Protein AF-A0A7S3U4F8-F1 (afdb_monomer)

Secondary structure (DSSP, 8-state):
-PPPHHHHHHHHHHHHHHHSPP----EEEE-HHHHHHHHHTT---TTSSSSHHHHHHHHHHTT-SSSGGG-----TT--S-EEEETTS----SSHHHHHHHHHHHHHHHHT-

InterPro domains:
  IPR035983 HECT, E3 ligase catalytic domain [SSF56204] (49-110)

Sequence (112 aa):
RIYSLASVINKMIDQQLSQISEGEKPEIYVNRRKAMVFADEGNIDHEGRNSIYGQIVQQLKQLGPSDLNNFRKKNVDGRIYKINFRGEGSIDAGGPFRDSLTNIVAEMESGY

Foldseek 3Di:
DDDDPVRVVVVVVLVVVVPADAAAAAEFEDAVVQLVVCVVVVDDPPCLVRALRSSRVVVVPVVDPPGNLQDWDDDPQIASYFYDHPPDDDDDRRVVRVVSVVSNVCSVVVVD

Solvent-accessible surface area (backbone atoms only — not comparable to full-atom values): 6745 Å² total; per-residue (Å²): 134,86,75,52,73,65,58,55,51,51,53,52,49,53,58,56,57,68,75,54,77,66,41,58,66,49,79,44,71,37,52,63,70,57,19,50,54,44,50,74,71,70,52,66,60,87,82,31,74,47,38,67,51,18,36,49,50,54,58,60,60,71,69,50,92,87,53,45,31,75,42,65,68,97,51,99,86,58,57,53,47,42,58,42,50,66,94,51,95,73,88,64,69,63,62,49,44,54,52,49,52,52,51,35,51,51,42,69,72,64,78,87

pLDDT: mean 83.74, std 10.71, range [47.75, 94.62]

Structure (mmCIF, N/CA/C/O backbone):
data_AF-A0A7S3U4F8-F1
#
_entry.id   AF-A0A7S3U4F8-F1
#
loop_
_atom_site.group_PDB
_atom_site.id
_atom_site.type_symbol
_atom_site.label_atom_id
_atom_site.label_alt_id
_atom_site.label_comp_id
_atom_site.label_asym_id
_atom_site.label_entity_id
_atom_site.label_seq_id
_atom_site.pdbx_PDB_ins_code
_atom_site.Cartn_x
_atom_site.Cartn_y
_atom_site.Cartn_z
_atom_site.occupancy
_atom_site.B_iso_or_equiv
_atom_site.auth_seq_id
_atom_site.auth_comp_id
_atom_site.auth_asym_id
_atom_site.auth_atom_id
_atom_site.pdbx_PDB_model_num
ATOM 1 N N . ARG A 1 1 ? -19.857 -20.864 30.783 1.00 53.47 1 ARG A N 1
ATOM 2 C CA . ARG A 1 1 ? -18.650 -20.889 29.919 1.00 53.47 1 ARG A CA 1
ATOM 3 C C . ARG A 1 1 ? -17.602 -20.003 30.573 1.00 53.47 1 ARG A C 1
ATOM 5 O O . ARG A 1 1 ? -17.881 -18.827 30.750 1.00 53.47 1 ARG A O 1
ATOM 12 N N . ILE A 1 2 ? -16.466 -20.562 30.985 1.00 61.28 2 ILE A N 1
ATOM 13 C CA . ILE A 1 2 ? -15.331 -19.776 31.486 1.00 61.28 2 ILE A CA 1
ATOM 14 C C . ILE A 1 2 ? -14.655 -19.168 30.253 1.00 61.28 2 ILE A C 1
ATOM 16 O O . ILE A 1 2 ? -14.249 -19.905 29.357 1.00 61.28 2 ILE A O 1
ATOM 20 N N . TYR A 1 3 ? -14.616 -17.841 30.158 1.00 71.62 3 TYR A N 1
ATOM 21 C CA . TYR A 1 3 ? -13.850 -17.162 29.114 1.00 71.62 3 TYR A CA 1
ATOM 22 C C . TYR A 1 3 ? -12.363 -17.272 29.455 1.00 71.62 3 TYR A C 1
ATOM 24 O O . TYR A 1 3 ? -11.978 -17.078 30.607 1.00 71.62 3 TYR A O 1
ATOM 32 N N . SER A 1 4 ? -11.527 -17.595 28.468 1.00 87.31 4 SER A N 1
ATOM 33 C CA . SER A 1 4 ? -10.078 -17.527 28.653 1.00 87.31 4 SER A CA 1
ATOM 34 C C . SER A 1 4 ? -9.655 -16.076 28.892 1.00 87.31 4 SER A C 1
ATOM 36 O O . SER A 1 4 ? -10.288 -15.146 28.386 1.00 87.31 4 SER A O 1
ATOM 38 N N . LEU A 1 5 ? -8.554 -15.871 29.616 1.00 87.00 5 LEU A N 1
ATOM 39 C CA . LEU A 1 5 ? -7.974 -14.539 29.818 1.00 87.00 5 LEU A CA 1
ATOM 40 C C . LEU A 1 5 ? -7.753 -13.812 28.475 1.00 87.00 5 LEU A C 1
ATOM 42 O O . LEU A 1 5 ? -8.084 -12.637 28.344 1.00 87.00 5 LEU A O 1
ATOM 46 N N . ALA A 1 6 ? -7.306 -14.541 27.446 1.00 90.94 6 ALA A N 1
ATOM 47 C CA . ALA A 1 6 ? -7.134 -14.022 26.088 1.00 90.94 6 ALA A CA 1
ATOM 48 C C . ALA A 1 6 ? -8.444 -13.501 25.467 1.00 90.94 6 ALA A C 1
ATOM 50 O O . ALA A 1 6 ? -8.451 -12.457 24.822 1.00 90.94 6 ALA A O 1
ATOM 51 N N . SER A 1 7 ? -9.570 -14.188 25.689 1.00 90.12 7 SER A N 1
ATOM 52 C CA . SER A 1 7 ? -10.877 -13.736 25.200 1.00 90.12 7 SER A CA 1
ATOM 53 C C . SER A 1 7 ? -11.324 -12.434 25.862 1.00 90.12 7 SER A C 1
ATOM 55 O O . SER A 1 7 ? -11.929 -11.596 25.192 1.00 90.12 7 SER A O 1
ATOM 57 N N . VAL A 1 8 ? -11.056 -12.270 27.158 1.00 92.12 8 VAL A N 1
ATOM 58 C CA . VAL A 1 8 ? -11.396 -11.044 27.890 1.00 92.12 8 VAL A CA 1
ATOM 59 C C . VAL A 1 8 ? -10.527 -9.885 27.403 1.00 92.12 8 VAL A C 1
ATOM 61 O O . VAL A 1 8 ? -11.062 -8.824 27.090 1.00 92.12 8 VAL A O 1
ATOM 64 N N . ILE A 1 9 ? -9.219 -10.115 27.247 1.00 92.69 9 ILE A N 1
ATOM 65 C CA . ILE A 1 9 ? -8.269 -9.123 26.723 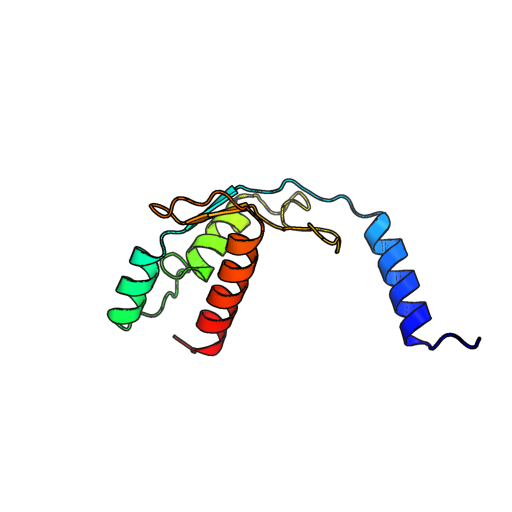1.00 92.69 9 ILE A CA 1
ATOM 6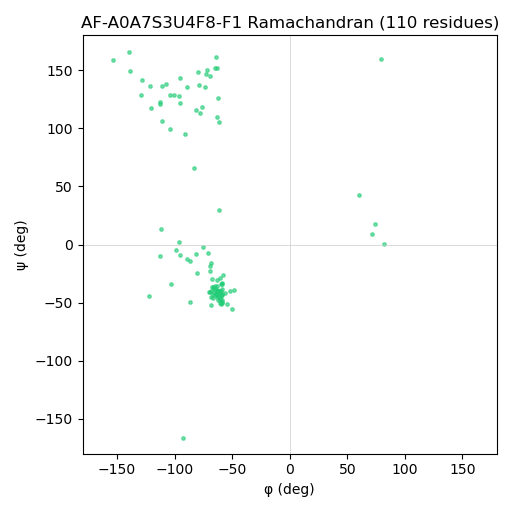6 C C . ILE A 1 9 ? -8.673 -8.666 25.317 1.00 92.69 9 ILE A C 1
ATOM 68 O O . ILE A 1 9 ? -8.793 -7.466 25.087 1.00 92.69 9 ILE A O 1
ATOM 72 N N . ASN A 1 10 ? -8.959 -9.595 24.399 1.00 90.25 10 ASN A N 1
ATOM 73 C CA . ASN A 1 10 ? -9.367 -9.246 23.035 1.00 90.25 10 ASN A CA 1
ATOM 74 C C . ASN A 1 10 ? -10.634 -8.388 23.022 1.00 90.25 10 ASN A C 1
ATOM 76 O O . ASN A 1 10 ? -10.685 -7.381 22.327 1.00 90.25 10 ASN A O 1
ATOM 80 N N . LYS A 1 11 ? -11.625 -8.722 23.858 1.00 90.62 11 LYS A N 1
ATOM 81 C CA . LYS A 1 11 ? -12.859 -7.935 23.958 1.00 90.62 11 LYS A CA 1
ATOM 82 C C . LYS A 1 11 ? -12.601 -6.512 24.464 1.00 90.62 11 LYS A C 1
ATOM 84 O O . LYS A 1 11 ? -13.225 -5.572 23.979 1.00 90.62 11 LYS A O 1
ATOM 89 N N . MET A 1 12 ? -11.695 -6.349 25.430 1.00 92.00 12 MET A N 1
ATOM 90 C CA . MET A 1 12 ? -11.298 -5.025 25.918 1.00 92.00 12 MET A CA 1
ATOM 91 C C . MET A 1 12 ? -10.562 -4.228 24.834 1.00 92.00 12 MET A C 1
ATOM 93 O O . MET A 1 12 ? -10.850 -3.046 24.662 1.00 92.00 12 MET A O 1
ATOM 97 N N . ILE A 1 13 ? -9.669 -4.869 24.073 1.00 90.25 13 ILE A N 1
ATOM 98 C CA . ILE A 1 13 ? -8.970 -4.249 22.937 1.00 90.25 13 ILE A CA 1
ATOM 99 C C . ILE A 1 13 ? -9.976 -3.797 21.875 1.00 90.25 13 ILE A C 1
ATOM 101 O O . ILE A 1 13 ? -9.961 -2.632 21.489 1.00 90.25 13 ILE A O 1
ATOM 105 N N . ASP A 1 14 ? -10.893 -4.671 21.460 1.00 88.44 14 ASP A N 1
ATOM 106 C CA . ASP A 1 14 ? -11.916 -4.352 20.459 1.00 88.44 14 ASP A CA 1
ATOM 107 C C . ASP A 1 14 ? -12.792 -3.170 20.903 1.00 88.44 14 ASP A C 1
ATOM 109 O O . ASP A 1 14 ? -13.120 -2.289 20.104 1.00 88.44 14 ASP A O 1
ATOM 113 N N . GLN A 1 15 ? -13.125 -3.099 22.197 1.00 90.38 15 GLN A N 1
ATOM 114 C CA . GLN A 1 15 ? -13.876 -1.981 22.759 1.00 90.38 15 GLN A CA 1
ATOM 115 C C . GLN A 1 15 ? -13.094 -0.664 22.666 1.00 90.38 15 GLN A C 1
ATOM 117 O O . GLN A 1 15 ? -13.676 0.345 22.276 1.00 90.38 15 GLN A O 1
ATOM 122 N N . GLN A 1 16 ? -11.791 -0.661 22.959 1.00 89.44 16 GLN A N 1
ATOM 123 C CA . GLN A 1 16 ? -10.957 0.538 22.806 1.00 89.44 16 GLN A CA 1
ATOM 124 C C . GLN A 1 16 ? -10.814 0.935 21.332 1.00 89.44 16 GLN A C 1
ATOM 126 O O . GLN A 1 16 ? -11.043 2.091 20.979 1.00 89.44 16 GLN A O 1
ATOM 131 N N . LEU A 1 17 ? -10.538 -0.029 20.447 1.00 85.88 17 LEU A N 1
ATOM 132 C CA . LEU A 1 17 ? -10.426 0.202 19.004 1.00 85.88 17 LEU A CA 1
ATOM 133 C C . LEU A 1 17 ? -11.719 0.776 18.410 1.00 85.88 17 LEU A C 1
ATOM 135 O O . LEU A 1 17 ? -11.659 1.586 17.488 1.00 85.88 17 LEU A O 1
ATOM 139 N N . SER A 1 18 ? -12.890 0.409 18.945 1.00 84.62 18 SER A N 1
ATOM 140 C CA . SER A 1 18 ? -14.179 0.929 18.470 1.00 84.62 18 SER A CA 1
ATOM 141 C C . SER A 1 18 ? -14.303 2.452 18.597 1.00 84.62 18 SER A C 1
ATOM 143 O O . SER A 1 18 ? -14.968 3.059 17.758 1.00 84.62 18 SER A O 1
ATOM 145 N N . GLN A 1 19 ? -13.621 3.062 19.572 1.00 86.38 19 GLN A N 1
ATOM 146 C CA . GLN A 1 19 ? -13.691 4.497 19.869 1.00 86.38 19 GLN A 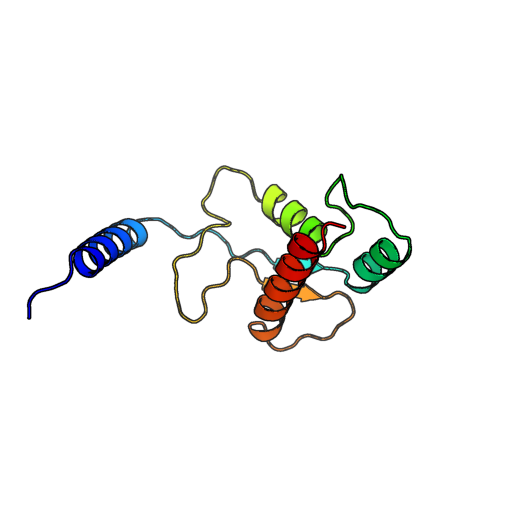CA 1
ATOM 147 C C . GLN A 1 19 ? -12.709 5.345 19.048 1.00 86.38 19 GLN A C 1
ATOM 149 O O . GLN A 1 19 ? -12.842 6.563 18.994 1.00 86.38 19 GLN A O 1
ATOM 154 N N . ILE A 1 20 ? -11.729 4.716 18.397 1.00 84.25 20 ILE A N 1
ATOM 155 C CA . ILE A 1 20 ? -10.714 5.399 17.584 1.00 84.25 20 ILE A CA 1
ATOM 156 C C . ILE A 1 20 ? -11.323 5.752 16.219 1.00 84.25 20 ILE A C 1
ATOM 158 O O . ILE A 1 20 ? -12.033 4.933 15.637 1.00 84.25 20 ILE A O 1
ATOM 162 N N . SER A 1 21 ? -11.088 6.950 15.683 1.00 82.12 21 SER A N 1
ATOM 163 C CA . SER A 1 21 ? -11.519 7.284 14.318 1.00 82.12 21 SER A CA 1
ATOM 164 C C . SER A 1 21 ? -10.664 6.558 13.272 1.00 82.12 21 SER A C 1
ATOM 166 O O . SER A 1 21 ? -9.501 6.234 13.493 1.00 82.12 21 SER A O 1
ATOM 168 N N . GLU A 1 22 ? -11.247 6.260 12.117 1.00 81.12 22 GLU A N 1
ATOM 169 C CA . GLU A 1 22 ? -10.485 5.829 10.943 1.00 81.12 22 GLU A CA 1
ATOM 170 C C . GLU A 1 22 ? -10.229 7.055 10.072 1.00 81.12 22 GLU A C 1
ATOM 172 O O . GLU A 1 22 ? -11.098 7.922 9.978 1.00 81.12 22 GLU A O 1
ATOM 177 N N . GLY A 1 23 ? -9.061 7.144 9.442 1.00 79.44 23 GLY A N 1
ATOM 178 C CA . GLY A 1 23 ? -8.810 8.215 8.481 1.00 79.44 23 GLY A CA 1
ATOM 179 C C . GLY A 1 23 ? -9.146 7.834 7.037 1.00 79.44 23 GLY A C 1
ATOM 180 O O . GLY A 1 23 ? -9.808 6.829 6.762 1.00 79.44 23 GLY A O 1
ATOM 181 N N . GLU A 1 24 ? -8.692 8.652 6.090 1.00 78.00 24 GLU A N 1
ATOM 182 C CA . GLU A 1 24 ? -9.018 8.493 4.667 1.00 78.00 24 GLU A CA 1
ATOM 183 C C . GLU A 1 24 ? -8.304 7.325 4.009 1.00 78.00 24 GLU A C 1
ATOM 185 O O . GLU A 1 24 ? -7.182 6.995 4.378 1.00 78.00 24 GLU A O 1
ATOM 190 N N . LYS A 1 25 ? -8.949 6.661 3.035 1.00 82.69 25 LYS A N 1
ATOM 191 C CA . LYS A 1 25 ? -8.365 5.524 2.299 1.00 82.69 25 LYS A CA 1
ATOM 192 C C . LYS A 1 25 ? -7.640 6.041 1.064 1.00 82.69 25 LYS A C 1
ATOM 194 O O . LYS A 1 25 ? -8.306 6.207 0.040 1.00 82.69 25 LYS A O 1
ATOM 199 N N . PRO A 1 26 ? -6.317 6.269 1.136 1.00 87.19 26 PRO A N 1
ATOM 200 C CA . PRO A 1 26 ? -5.574 6.794 0.010 1.00 87.19 26 PRO A CA 1
ATOM 201 C C . PRO A 1 26 ? -5.604 5.820 -1.159 1.00 87.19 26 PRO A C 1
ATOM 203 O O . PRO A 1 26 ? -5.682 4.594 -1.000 1.00 87.19 26 PRO A O 1
ATOM 206 N N . GLU A 1 27 ? -5.501 6.396 -2.344 1.00 90.38 27 GLU A N 1
ATOM 207 C CA . GLU A 1 27 ? -5.237 5.660 -3.562 1.00 90.38 27 GLU A CA 1
ATOM 208 C C . GLU A 1 27 ? -3.733 5.689 -3.845 1.00 90.38 27 GLU A C 1
ATOM 210 O O . GLU A 1 27 ? -3.126 6.752 -3.942 1.00 90.38 27 GLU A O 1
ATOM 215 N N . ILE A 1 28 ? -3.130 4.508 -3.936 1.00 91.75 28 ILE A N 1
ATOM 216 C CA . ILE A 1 28 ? -1.693 4.309 -4.095 1.00 91.75 28 ILE A CA 1
ATOM 217 C C . ILE A 1 28 ? -1.419 3.759 -5.483 1.00 91.75 28 ILE A C 1
ATOM 219 O O . ILE A 1 28 ? -2.082 2.832 -5.947 1.00 91.75 28 ILE A O 1
ATOM 223 N N . TYR A 1 29 ? -0.397 4.302 -6.129 1.00 93.69 29 TYR A N 1
ATOM 224 C CA . TYR A 1 29 ? 0.007 3.917 -7.470 1.00 93.69 29 TYR A CA 1
ATOM 225 C C . TYR A 1 29 ? 1.364 3.229 -7.433 1.00 93.69 29 TYR A C 1
ATOM 227 O O . TYR A 1 29 ? 2.347 3.819 -6.991 1.00 93.69 29 TYR A O 1
ATOM 235 N N . VAL A 1 30 ? 1.433 2.002 -7.940 1.00 94.62 30 VAL A N 1
ATOM 236 C CA . VAL A 1 30 ? 2.665 1.206 -7.966 1.00 94.62 30 VAL A CA 1
ATOM 237 C C . VAL A 1 30 ? 3.015 0.839 -9.399 1.00 94.62 30 VAL A C 1
ATOM 239 O O . VAL A 1 30 ? 2.159 0.437 -10.181 1.00 94.62 30 VAL A O 1
ATOM 242 N N . ASN A 1 31 ? 4.288 0.958 -9.755 1.00 94.31 31 ASN A N 1
ATOM 243 C CA . ASN A 1 31 ? 4.842 0.440 -10.996 1.00 94.31 31 ASN A CA 1
ATOM 244 C C . ASN A 1 31 ? 5.643 -0.835 -10.693 1.00 94.31 31 ASN A C 1
ATOM 246 O O . ASN A 1 31 ? 6.793 -0.755 -10.256 1.00 94.31 31 ASN A O 1
ATOM 250 N N . ARG A 1 32 ? 5.033 -2.006 -10.934 1.00 91.88 32 ARG A N 1
ATOM 251 C CA . ARG A 1 32 ? 5.679 -3.313 -10.713 1.00 91.88 32 ARG A CA 1
ATOM 252 C C . ARG A 1 32 ? 6.843 -3.552 -11.664 1.00 91.88 32 ARG A C 1
ATOM 254 O O . ARG A 1 32 ? 7.862 -4.084 -11.250 1.00 91.88 32 ARG A O 1
ATOM 261 N N . ARG A 1 33 ? 6.733 -3.093 -12.914 1.00 91.56 33 ARG A N 1
ATOM 262 C CA . ARG A 1 33 ? 7.817 -3.211 -13.897 1.00 91.56 33 ARG A CA 1
ATOM 263 C C . ARG A 1 33 ? 9.061 -2.443 -13.456 1.00 91.56 33 ARG A C 1
ATOM 265 O O . ARG A 1 33 ? 10.163 -2.946 -13.612 1.00 91.56 33 ARG A O 1
ATOM 272 N N . LYS A 1 34 ? 8.885 -1.250 -12.880 1.00 93.31 34 LYS A N 1
ATOM 273 C CA . LYS A 1 34 ? 9.991 -0.479 -12.294 1.00 93.31 34 LYS A CA 1
ATOM 274 C C . LYS A 1 34 ? 10.662 -1.254 -11.155 1.00 93.31 34 LYS A C 1
ATOM 276 O O . LYS A 1 34 ? 11.883 -1.326 -11.135 1.00 93.31 34 LYS A O 1
ATOM 281 N N . ALA A 1 35 ? 9.872 -1.816 -10.239 1.00 92.50 35 ALA A N 1
ATOM 282 C CA . ALA A 1 35 ? 10.393 -2.588 -9.110 1.00 92.50 35 ALA A CA 1
ATOM 283 C C . ALA A 1 35 ? 11.159 -3.836 -9.575 1.00 92.50 35 ALA A C 1
ATOM 285 O O . ALA A 1 35 ? 12.265 -4.076 -9.111 1.00 92.50 35 ALA A O 1
ATOM 286 N N . MET A 1 36 ? 10.609 -4.564 -10.552 1.00 90.06 36 MET A N 1
ATOM 287 C CA . MET A 1 36 ? 11.237 -5.744 -11.154 1.00 90.06 36 MET A CA 1
ATOM 288 C C . MET A 1 36 ? 12.588 -5.413 -11.790 1.00 90.06 36 MET A C 1
ATOM 290 O O . MET A 1 36 ? 13.580 -6.033 -11.442 1.00 90.06 36 MET A O 1
ATOM 294 N N . VAL A 1 37 ? 12.651 -4.391 -12.653 1.00 93.06 37 VAL A N 1
ATOM 295 C CA . VAL A 1 37 ? 13.916 -3.983 -13.291 1.00 93.06 37 VAL A CA 1
ATOM 296 C C . VAL A 1 37 ? 14.953 -3.563 -12.246 1.00 93.06 37 VAL A C 1
ATOM 298 O O . VAL A 1 37 ? 16.112 -3.940 -12.351 1.00 93.06 37 VAL A O 1
ATOM 301 N N . PHE A 1 38 ? 14.537 -2.822 -11.215 1.00 92.06 38 PHE A N 1
ATOM 302 C CA . PHE A 1 38 ? 15.440 -2.397 -10.146 1.00 92.06 38 PHE A CA 1
ATOM 303 C C . PHE A 1 38 ? 16.013 -3.583 -9.352 1.00 92.06 38 PHE A C 1
ATOM 305 O O . PHE A 1 38 ? 17.197 -3.573 -9.020 1.00 92.06 38 PHE A O 1
ATOM 312 N N . ALA A 1 39 ? 15.191 -4.602 -9.081 1.00 88.56 39 ALA A N 1
ATOM 313 C CA . ALA A 1 39 ? 15.619 -5.832 -8.419 1.00 88.56 39 ALA A CA 1
ATOM 314 C C . ALA A 1 39 ? 16.531 -6.691 -9.315 1.00 88.56 39 ALA A C 1
ATOM 316 O O . ALA A 1 39 ? 17.547 -7.194 -8.843 1.00 88.56 39 ALA A O 1
ATOM 317 N N . ASP A 1 40 ? 16.219 -6.809 -10.611 1.00 90.56 40 ASP A N 1
ATOM 318 C CA . ASP A 1 40 ? 17.021 -7.563 -11.589 1.00 90.56 40 ASP A CA 1
ATOM 319 C C . ASP A 1 40 ? 18.431 -6.971 -11.773 1.00 90.56 40 ASP A C 1
ATOM 321 O O . ASP A 1 40 ? 19.389 -7.696 -12.038 1.00 90.56 40 ASP A O 1
ATOM 325 N N . GLU A 1 41 ? 18.579 -5.655 -11.599 1.00 92.00 41 GLU A N 1
ATOM 326 C CA . GLU A 1 41 ? 19.877 -4.967 -11.585 1.00 92.00 41 GLU A CA 1
ATOM 327 C C . GLU A 1 41 ? 20.710 -5.268 -10.320 1.00 92.00 41 GLU A C 1
ATOM 329 O O . GLU A 1 41 ? 21.875 -4.876 -10.245 1.00 92.00 41 GLU A O 1
ATOM 334 N N . GLY A 1 42 ? 20.143 -5.968 -9.331 1.00 87.44 42 GLY A N 1
ATOM 335 C CA . GLY A 1 42 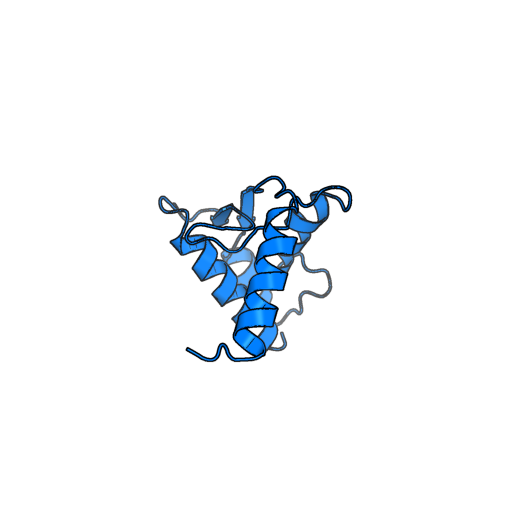? 20.797 -6.288 -8.060 1.00 87.44 42 GLY A CA 1
ATOM 336 C C . GLY A 1 42 ? 20.918 -5.093 -7.111 1.00 87.44 42 GLY A C 1
ATOM 337 O O . GLY A 1 42 ? 21.744 -5.115 -6.196 1.00 87.44 42 GLY A O 1
ATOM 338 N N . ASN A 1 43 ? 20.134 -4.035 -7.335 1.00 87.62 43 ASN A N 1
ATOM 339 C CA . ASN A 1 43 ? 20.151 -2.841 -6.497 1.00 87.62 43 ASN A CA 1
ATOM 340 C C . ASN A 1 43 ? 19.351 -3.048 -5.204 1.00 87.62 43 ASN A C 1
ATOM 342 O O . ASN A 1 43 ? 18.316 -3.707 -5.200 1.00 87.62 43 ASN A O 1
ATOM 346 N N . ILE A 1 44 ? 19.783 -2.380 -4.131 1.00 86.94 44 ILE A N 1
ATOM 347 C CA . ILE A 1 44 ? 19.075 -2.337 -2.845 1.00 86.94 44 ILE A CA 1
ATOM 348 C C . ILE A 1 44 ? 18.384 -0.978 -2.707 1.00 86.94 44 ILE A C 1
ATOM 350 O O . ILE A 1 44 ? 19.005 0.078 -2.876 1.00 86.94 44 ILE A O 1
ATOM 354 N N . ASP A 1 45 ? 17.087 -0.972 -2.392 1.00 88.62 45 ASP A N 1
ATOM 355 C CA . ASP A 1 45 ? 16.284 0.257 -2.352 1.00 88.62 45 ASP A CA 1
ATOM 356 C C . ASP A 1 45 ? 16.430 1.022 -1.027 1.00 88.62 45 ASP A C 1
ATOM 358 O O . ASP A 1 45 ? 15.478 1.187 -0.263 1.00 88.62 45 ASP A O 1
ATOM 362 N N . HIS A 1 46 ? 17.630 1.535 -0.758 1.00 87.94 46 HIS A N 1
ATOM 363 C CA . HIS A 1 46 ? 17.945 2.260 0.480 1.00 87.94 46 HIS A CA 1
ATOM 364 C C . HIS A 1 46 ? 17.063 3.495 0.731 1.00 87.94 46 HIS A C 1
ATOM 366 O O . HIS A 1 46 ? 16.870 3.901 1.876 1.00 87.94 46 HIS A O 1
ATOM 372 N N . GLU A 1 47 ? 16.520 4.099 -0.328 1.00 89.38 47 GLU A N 1
ATOM 373 C CA . GLU A 1 47 ? 15.662 5.286 -0.241 1.00 89.38 47 GLU A CA 1
ATOM 374 C C . GLU A 1 47 ? 14.159 4.960 -0.305 1.00 89.38 47 GLU A C 1
ATOM 376 O O . GLU A 1 47 ? 13.318 5.856 -0.168 1.00 89.38 47 GLU A O 1
ATOM 381 N N . GLY A 1 48 ? 13.800 3.691 -0.522 1.00 89.38 48 GLY A N 1
ATOM 382 C CA . GLY A 1 48 ? 12.415 3.247 -0.643 1.00 89.38 48 GLY A CA 1
ATOM 383 C C . GLY A 1 48 ? 11.671 3.919 -1.799 1.00 89.38 48 GLY A C 1
ATOM 384 O O . GLY A 1 48 ? 10.550 4.374 -1.603 1.00 89.38 48 GLY A O 1
ATOM 385 N N . ARG A 1 49 ? 12.279 4.077 -2.981 1.00 91.38 49 ARG A N 1
ATOM 386 C CA . ARG A 1 49 ? 11.655 4.752 -4.143 1.00 91.38 49 ARG A CA 1
ATOM 387 C C . ARG A 1 49 ? 11.354 3.819 -5.314 1.00 91.38 49 ARG A C 1
ATOM 389 O O . ARG A 1 49 ? 10.727 4.247 -6.293 1.00 91.38 49 ARG A O 1
ATOM 396 N N . ASN A 1 50 ? 11.835 2.586 -5.271 1.00 92.44 50 ASN A N 1
ATOM 397 C CA . ASN A 1 50 ? 11.887 1.681 -6.411 1.00 92.44 50 ASN A CA 1
ATOM 398 C C . ASN A 1 50 ? 11.145 0.373 -6.152 1.00 92.44 50 ASN A C 1
ATOM 400 O O . ASN A 1 50 ? 10.353 -0.017 -7.010 1.00 92.44 50 ASN A O 1
ATOM 404 N N . SER A 1 51 ? 11.316 -0.243 -4.982 1.00 93.19 51 SER A N 1
ATOM 405 C CA . SER A 1 51 ? 10.591 -1.456 -4.599 1.00 93.19 51 SER A CA 1
ATOM 406 C C . SER A 1 51 ? 9.087 -1.199 -4.485 1.00 93.19 51 SER A C 1
ATOM 408 O O . SER A 1 51 ? 8.637 -0.048 -4.387 1.00 93.19 51 SER A O 1
ATOM 410 N N . ILE A 1 52 ? 8.276 -2.255 -4.527 1.00 93.38 52 ILE A N 1
ATOM 411 C CA . ILE A 1 52 ? 6.828 -2.144 -4.322 1.00 93.38 52 ILE A CA 1
ATOM 412 C C . ILE A 1 52 ? 6.562 -1.568 -2.928 1.00 93.38 52 ILE A C 1
ATOM 414 O O . ILE A 1 52 ? 5.798 -0.607 -2.799 1.00 93.38 52 ILE A O 1
ATOM 418 N N . TYR A 1 53 ? 7.245 -2.084 -1.906 1.00 92.81 53 TYR A N 1
ATOM 419 C CA . TYR A 1 53 ? 7.219 -1.567 -0.544 1.00 92.81 53 TYR A CA 1
ATOM 420 C C . TYR A 1 53 ? 7.578 -0.080 -0.491 1.00 92.81 53 TYR A C 1
ATOM 422 O O . TYR A 1 53 ? 6.818 0.717 0.064 1.00 92.81 53 TYR A O 1
ATOM 430 N N . GLY A 1 54 ? 8.694 0.314 -1.106 1.00 93.44 54 GLY A N 1
ATOM 431 C CA . GLY A 1 54 ? 9.157 1.696 -1.122 1.00 93.44 54 GLY A CA 1
ATOM 432 C C . GLY A 1 54 ? 8.127 2.637 -1.744 1.00 93.44 54 GLY A C 1
ATOM 433 O O . GLY A 1 54 ? 7.706 3.621 -1.127 1.00 93.44 54 GLY A O 1
ATOM 434 N N . GLN A 1 55 ? 7.630 2.279 -2.931 1.00 94.62 55 GLN A N 1
ATOM 435 C CA . GLN A 1 55 ? 6.595 3.041 -3.629 1.00 94.62 55 GLN A CA 1
ATOM 436 C C . GLN A 1 55 ? 5.329 3.223 -2.775 1.00 94.62 55 GLN A C 1
ATOM 438 O O . GLN A 1 55 ? 4.767 4.321 -2.754 1.00 94.62 55 GLN A O 1
ATOM 443 N N . ILE A 1 56 ? 4.890 2.186 -2.054 1.00 93.31 56 ILE A N 1
ATOM 444 C CA . ILE A 1 56 ? 3.715 2.239 -1.169 1.00 93.31 56 ILE A CA 1
ATOM 445 C C . ILE A 1 56 ? 3.987 3.134 0.047 1.00 93.31 56 ILE A C 1
ATOM 447 O O . ILE A 1 56 ? 3.217 4.055 0.325 1.00 93.31 56 ILE A O 1
ATOM 451 N N . VAL A 1 57 ? 5.086 2.898 0.766 1.00 90.44 57 VAL A N 1
ATOM 452 C CA . VAL A 1 57 ? 5.390 3.604 2.018 1.00 90.44 57 VAL A CA 1
ATOM 453 C C . VAL A 1 57 ? 5.632 5.091 1.790 1.00 90.44 57 VAL A C 1
ATOM 455 O O . VAL A 1 57 ? 5.183 5.900 2.601 1.00 90.44 57 VAL A O 1
ATOM 458 N N . GLN A 1 58 ? 6.286 5.482 0.695 1.00 91.56 58 GLN A N 1
ATOM 459 C CA . GLN A 1 58 ? 6.484 6.900 0.385 1.00 91.56 58 GLN A CA 1
ATOM 460 C C . GLN A 1 58 ? 5.156 7.636 0.176 1.00 91.56 58 GLN A C 1
ATOM 462 O O . GLN A 1 58 ? 4.993 8.750 0.667 1.00 91.56 58 GLN A O 1
ATOM 467 N N . GLN A 1 59 ? 4.184 7.002 -0.486 1.00 91.62 59 GLN A N 1
ATOM 468 C CA . GLN A 1 59 ? 2.850 7.582 -0.670 1.00 91.62 59 GLN A CA 1
ATOM 469 C C . GLN A 1 59 ? 2.075 7.650 0.652 1.00 91.62 59 GLN A C 1
ATOM 471 O O . GLN A 1 59 ? 1.463 8.671 0.948 1.00 91.62 59 GLN A O 1
ATOM 476 N N . LEU A 1 60 ? 2.164 6.617 1.496 1.00 87.56 60 LEU A N 1
ATOM 477 C CA . LEU A 1 60 ? 1.524 6.623 2.817 1.00 87.56 60 LEU A CA 1
ATOM 478 C C . LEU A 1 60 ? 2.113 7.684 3.761 1.00 87.56 60 LEU A C 1
AT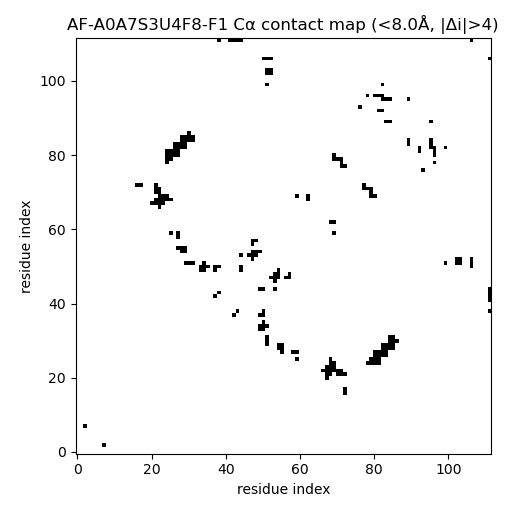OM 480 O O . LEU A 1 60 ? 1.377 8.286 4.541 1.00 87.56 60 LEU A O 1
ATOM 484 N N . LYS A 1 61 ? 3.428 7.936 3.695 1.00 85.69 61 LYS A N 1
ATOM 485 C CA . LYS A 1 61 ? 4.117 8.954 4.512 1.00 85.69 61 LYS A CA 1
ATOM 486 C C . LYS A 1 61 ? 3.711 10.385 4.154 1.00 85.69 61 LYS A C 1
ATOM 488 O O . LYS A 1 61 ? 3.717 11.248 5.029 1.00 85.69 61 LYS A O 1
ATOM 493 N N . GLN A 1 62 ? 3.344 10.643 2.899 1.00 82.31 62 GLN A N 1
ATOM 494 C CA . GLN A 1 62 ? 2.907 11.969 2.441 1.00 82.31 62 GLN A CA 1
ATOM 495 C C . GLN A 1 62 ? 1.556 12.399 3.030 1.00 82.31 62 GLN A C 1
ATOM 497 O O . GLN A 1 62 ? 1.244 13.585 3.020 1.00 82.31 62 GLN A O 1
ATOM 502 N N . LEU A 1 63 ? 0.784 11.464 3.591 1.00 74.81 63 LEU A N 1
ATOM 503 C CA . LEU A 1 63 ? -0.528 11.730 4.195 1.00 74.81 63 LEU A CA 1
ATOM 504 C C . LEU A 1 63 ? -0.446 12.414 5.569 1.00 74.81 63 LEU A C 1
ATOM 506 O O . LEU A 1 63 ? -1.478 12.753 6.145 1.00 74.81 63 LEU A O 1
ATOM 510 N N . GLY A 1 64 ? 0.773 12.647 6.068 1.00 63.28 64 GLY A N 1
ATOM 511 C CA . GLY A 1 64 ? 1.043 13.403 7.284 1.00 63.28 64 GLY A CA 1
ATOM 512 C C . GLY A 1 64 ? 0.826 12.607 8.582 1.00 63.28 64 GLY A C 1
ATOM 513 O O . GLY A 1 64 ? 0.146 11.582 8.593 1.00 63.28 64 GLY A O 1
ATOM 514 N N . PRO A 1 65 ? 1.426 13.057 9.698 1.00 57.84 65 PRO A N 1
ATOM 515 C CA . PRO A 1 65 ? 1.315 12.402 11.003 1.00 57.84 65 PRO A CA 1
ATOM 516 C C . PRO A 1 65 ? 0.025 12.737 11.775 1.00 57.84 65 PRO A C 1
ATOM 518 O O . PRO A 1 65 ? -0.195 12.165 12.839 1.00 57.84 65 PRO A O 1
ATOM 521 N N . SER A 1 66 ? -0.789 13.689 11.304 1.00 56.69 66 SER A N 1
ATOM 522 C CA . SER A 1 66 ? -1.806 14.346 12.137 1.00 56.69 66 SER A CA 1
ATOM 523 C C . SER A 1 66 ? -3.177 13.684 12.173 1.00 56.69 66 SER A C 1
ATOM 525 O O . SER A 1 66 ? -3.943 14.003 13.068 1.00 56.69 66 SER A O 1
ATOM 527 N N . ASP A 1 67 ? -3.483 12.737 11.296 1.00 58.56 67 ASP A N 1
ATOM 528 C CA . ASP A 1 67 ? -4.759 12.034 11.340 1.00 58.56 67 ASP A CA 1
ATOM 529 C C . ASP A 1 67 ? -4.512 10.562 11.067 1.00 58.56 67 ASP A C 1
ATOM 531 O O . ASP A 1 67 ? -3.595 10.184 10.340 1.00 58.56 67 ASP A O 1
ATOM 535 N N . LEU A 1 68 ? -5.340 9.711 11.653 1.00 64.88 68 LEU A N 1
ATOM 536 C CA . LEU A 1 68 ? -5.357 8.251 11.543 1.00 64.88 68 LEU A CA 1
ATOM 537 C C . LEU A 1 68 ? -5.617 7.749 10.094 1.00 64.88 68 LEU A C 1
ATOM 539 O O . LEU A 1 68 ? -6.166 6.669 9.891 1.00 64.88 68 LEU A O 1
ATOM 543 N N . ASN A 1 69 ? -5.215 8.514 9.074 1.00 65.00 69 ASN A N 1
ATOM 544 C CA . ASN A 1 69 ? -5.305 8.295 7.628 1.00 65.00 69 ASN A CA 1
ATOM 545 C C . ASN A 1 69 ? -4.819 6.904 7.233 1.00 65.00 69 ASN A C 1
ATOM 547 O O . ASN A 1 69 ? -5.491 6.204 6.481 1.00 65.00 69 ASN A O 1
ATOM 551 N N . ASN A 1 70 ? -3.758 6.420 7.873 1.00 69.75 70 ASN A N 1
ATOM 552 C CA . ASN A 1 70 ? -3.208 5.089 7.611 1.00 69.75 70 ASN A CA 1
ATOM 553 C C . ASN A 1 70 ? -3.703 4.000 8.580 1.00 69.75 70 ASN A C 1
ATOM 555 O O . ASN A 1 70 ? -3.276 2.851 8.484 1.00 69.75 70 ASN A O 1
ATOM 559 N N . PHE A 1 71 ? -4.596 4.335 9.515 1.00 79.44 71 PHE A N 1
ATOM 560 C CA . PHE A 1 71 ? -5.157 3.399 10.486 1.00 79.44 71 PHE A CA 1
ATOM 561 C C . PHE A 1 71 ? -6.554 2.939 10.070 1.00 79.44 71 PHE A C 1
ATOM 563 O O . PHE A 1 71 ? -7.451 3.744 9.809 1.00 79.44 71 PHE A O 1
ATOM 570 N N . ARG A 1 72 ? -6.756 1.620 10.051 1.00 81.38 72 ARG A N 1
ATOM 571 C CA . ARG A 1 72 ? -8.066 1.000 9.850 1.00 81.38 72 ARG A CA 1
ATOM 572 C C . ARG A 1 72 ? -8.362 -0.007 10.930 1.00 81.38 72 ARG A C 1
ATOM 574 O O . ARG A 1 72 ? -7.494 -0.782 11.332 1.00 81.38 72 ARG A O 1
ATOM 581 N N . LYS A 1 73 ? -9.621 -0.029 11.344 1.00 82.38 73 LYS A N 1
ATOM 582 C CA . LYS A 1 73 ? -10.158 -1.084 12.186 1.00 82.38 73 LYS A CA 1
ATOM 583 C C . LYS A 1 73 ? -10.220 -2.359 11.364 1.00 82.38 73 LYS A C 1
ATOM 585 O O . LYS A 1 73 ? -10.506 -2.357 10.166 1.00 82.38 73 LYS A O 1
ATOM 590 N N . LYS A 1 74 ? -9.977 -3.475 12.039 1.00 74.81 74 LYS A N 1
ATOM 591 C CA . LYS A 1 74 ? -10.128 -4.795 11.443 1.00 74.81 74 LYS A CA 1
ATOM 592 C C . LYS A 1 74 ? -11.597 -5.008 11.072 1.00 74.81 74 LYS A C 1
ATOM 594 O O . LYS A 1 74 ? -12.442 -5.177 11.946 1.00 74.81 74 LYS A O 1
ATOM 599 N N . ASN A 1 75 ? -11.890 -5.026 9.779 1.00 75.69 75 ASN A N 1
ATOM 600 C CA . ASN A 1 75 ? -13.179 -5.431 9.231 1.00 75.69 75 ASN A CA 1
ATOM 601 C C . ASN A 1 75 ? -12.951 -6.266 7.956 1.00 75.69 75 ASN A C 1
ATOM 603 O O . ASN A 1 75 ? -11.829 -6.318 7.451 1.00 75.69 75 ASN A O 1
ATOM 607 N N . VAL A 1 76 ? -13.984 -6.966 7.476 1.00 71.25 76 VAL A N 1
ATOM 608 C CA . VAL A 1 76 ? -13.863 -7.940 6.369 1.00 71.25 76 VAL A CA 1
ATOM 609 C C . VAL A 1 76 ? -13.336 -7.297 5.077 1.00 71.25 76 VAL A C 1
ATOM 611 O O . VAL A 1 76 ? -12.545 -7.917 4.374 1.00 71.25 76 VAL A O 1
ATOM 614 N N . ASP A 1 77 ? -13.688 -6.035 4.821 1.00 71.25 77 ASP A N 1
ATOM 615 C CA . ASP A 1 77 ? -13.336 -5.294 3.598 1.00 71.25 77 ASP A CA 1
ATOM 616 C C . ASP A 1 77 ? -12.336 -4.148 3.851 1.00 71.25 77 ASP A C 1
ATOM 618 O O . ASP A 1 77 ? -12.124 -3.255 3.009 1.00 71.25 77 ASP A O 1
ATOM 622 N N . GLY A 1 78 ? -11.732 -4.170 5.039 1.00 76.19 78 GLY A N 1
ATOM 623 C CA . GLY A 1 78 ? -10.978 -3.084 5.638 1.00 76.19 78 GLY A CA 1
ATOM 624 C C . GLY A 1 78 ? -9.607 -3.021 5.010 1.00 76.19 78 GLY A C 1
ATOM 625 O O . GLY A 1 78 ? -8.799 -3.933 5.159 1.00 76.19 78 GLY A O 1
ATOM 626 N N . ARG A 1 79 ? -9.347 -1.941 4.279 1.00 85.56 79 ARG A N 1
ATOM 627 C CA . ARG A 1 79 ? -8.094 -1.742 3.552 1.00 85.56 79 ARG A CA 1
ATOM 628 C C . ARG A 1 79 ? -7.532 -0.384 3.895 1.00 85.56 79 ARG A C 1
ATOM 630 O O . ARG A 1 79 ? -8.233 0.622 3.777 1.00 85.56 79 ARG A O 1
ATOM 637 N N . ILE A 1 80 ? -6.265 -0.378 4.284 1.00 87.12 80 ILE A N 1
ATOM 638 C CA . ILE A 1 80 ? -5.526 0.845 4.604 1.00 87.12 80 ILE A CA 1
ATOM 639 C C . ILE A 1 80 ? -5.253 1.698 3.360 1.00 87.12 80 ILE A C 1
ATOM 641 O O . ILE A 1 80 ? -5.026 2.890 3.491 1.00 87.12 80 ILE A O 1
ATOM 645 N N . TYR A 1 81 ? -5.336 1.118 2.160 1.00 88.56 81 TYR A N 1
ATOM 646 C CA . TYR A 1 81 ? -5.237 1.831 0.889 1.00 88.56 81 TYR A CA 1
ATOM 647 C C . TYR A 1 81 ? -5.976 1.089 -0.231 1.00 88.56 81 TYR A C 1
ATOM 649 O O . TYR A 1 81 ? -6.219 -0.118 -0.152 1.00 88.56 81 TYR A O 1
ATOM 657 N N . LYS A 1 82 ? -6.329 1.810 -1.295 1.00 90.12 82 LYS A N 1
ATOM 658 C CA . LYS A 1 82 ? -6.679 1.232 -2.599 1.00 90.12 82 LYS A CA 1
ATOM 659 C C . LYS A 1 82 ? -5.427 1.275 -3.468 1.00 90.12 82 LYS A C 1
ATOM 661 O O . LYS A 1 82 ? -4.826 2.332 -3.584 1.00 90.12 82 LYS A O 1
ATOM 666 N N . ILE A 1 83 ? -5.029 0.160 -4.070 1.00 91.56 83 ILE A N 1
ATOM 667 C CA . ILE A 1 83 ? -3.828 0.107 -4.911 1.00 91.56 83 ILE A CA 1
ATOM 668 C C . ILE A 1 83 ? -4.183 0.000 -6.391 1.00 91.56 83 ILE A C 1
ATOM 670 O O . ILE A 1 83 ? -5.070 -0.763 -6.768 1.00 91.56 83 ILE A O 1
ATOM 674 N N . ASN A 1 84 ? -3.459 0.753 -7.216 1.00 92.50 84 ASN A N 1
ATOM 675 C CA . ASN A 1 84 ? -3.484 0.674 -8.667 1.00 92.50 84 ASN A CA 1
ATOM 676 C C . ASN A 1 84 ? -2.088 0.331 -9.178 1.00 92.50 84 ASN A C 1
ATOM 678 O O . ASN A 1 84 ? -1.140 1.110 -9.032 1.00 92.50 84 ASN A O 1
ATOM 682 N N . PHE A 1 85 ? -1.975 -0.819 -9.829 1.00 91.56 85 PHE A N 1
ATOM 683 C CA . PHE A 1 85 ? -0.768 -1.184 -10.550 1.00 91.56 85 PHE A CA 1
ATOM 684 C C . PHE A 1 85 ? -0.786 -0.513 -11.927 1.00 91.56 85 PHE A C 1
ATOM 686 O O . PHE A 1 85 ? -1.675 -0.738 -12.746 1.00 91.56 85 PHE A O 1
ATOM 693 N N . ARG A 1 86 ? 0.163 0.394 -12.169 1.00 90.56 86 ARG A N 1
ATOM 694 C CA . ARG A 1 86 ? 0.201 1.209 -13.388 1.00 90.56 86 ARG A CA 1
ATOM 695 C C . ARG A 1 86 ? 0.364 0.322 -14.620 1.00 90.56 86 ARG A C 1
ATOM 697 O O . ARG A 1 86 ? 1.328 -0.428 -14.713 1.00 90.56 86 ARG A O 1
ATOM 704 N N . GLY A 1 87 ? -0.540 0.477 -15.585 1.00 86.06 87 GLY A N 1
ATOM 705 C CA . GLY A 1 87 ? -0.539 -0.310 -16.823 1.00 86.06 87 GLY A CA 1
ATOM 706 C C . GLY A 1 87 ? -1.192 -1.687 -16.688 1.00 86.06 87 GLY A C 1
ATOM 707 O O . GLY A 1 87 ? -1.281 -2.407 -17.676 1.00 86.06 87 GLY A O 1
ATOM 708 N N . GLU A 1 88 ? -1.692 -2.034 -15.503 1.00 81.25 88 GLU A N 1
ATOM 709 C CA . GLU A 1 88 ? -2.408 -3.276 -15.252 1.00 81.25 88 GLU A CA 1
ATOM 710 C C . GLU A 1 88 ? -3.872 -2.916 -14.988 1.00 81.25 88 GLU A C 1
ATOM 712 O O . GLU A 1 88 ? -4.209 -2.312 -13.970 1.00 81.25 88 GLU A O 1
ATOM 717 N N . GLY A 1 89 ? -4.751 -3.198 -15.952 1.00 69.81 89 GLY A N 1
ATOM 718 C CA . GLY A 1 89 ? -6.177 -2.910 -15.814 1.00 69.81 89 GLY A CA 1
ATOM 719 C C . GLY A 1 89 ? -6.757 -3.701 -14.645 1.00 69.81 89 GLY A C 1
ATOM 720 O O . GLY A 1 89 ? -6.945 -4.909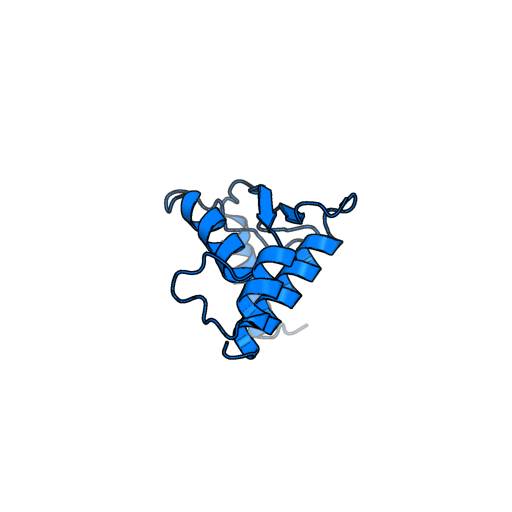 -14.755 1.00 69.81 89 GLY A O 1
ATOM 721 N N . SER A 1 90 ? -7.025 -3.032 -13.525 1.00 64.31 90 SER A N 1
ATOM 722 C CA . SER A 1 90 ? -7.560 -3.674 -12.328 1.00 64.31 90 SER A CA 1
ATOM 723 C C . SER A 1 90 ? -8.986 -3.209 -12.056 1.00 64.31 90 SER A C 1
ATOM 725 O O . SER A 1 90 ? -9.242 -2.013 -11.921 1.00 64.31 90 SER A O 1
ATOM 727 N N . ILE A 1 91 ? -9.920 -4.164 -12.030 1.00 60.28 91 ILE A N 1
ATOM 728 C CA . ILE A 1 91 ? -11.362 -3.921 -11.851 1.00 60.28 91 ILE A CA 1
ATOM 729 C C . ILE A 1 91 ? -11.797 -4.265 -10.415 1.00 60.28 91 ILE A C 1
ATOM 731 O O . ILE A 1 91 ? -12.651 -3.585 -9.851 1.00 60.28 91 ILE A O 1
ATOM 735 N N . ASP A 1 92 ? -11.183 -5.284 -9.799 1.00 71.06 92 ASP A N 1
ATOM 736 C CA . ASP A 1 92 ? -11.391 -5.630 -8.389 1.00 71.06 92 ASP A CA 1
ATOM 737 C C . ASP A 1 92 ? -10.407 -4.858 -7.504 1.00 71.06 92 ASP A C 1
ATOM 739 O O . ASP A 1 92 ? -9.221 -4.794 -7.793 1.00 71.06 92 ASP A O 1
ATOM 743 N N . ALA A 1 93 ? -10.884 -4.295 -6.397 1.00 65.62 93 ALA A N 1
ATOM 744 C CA . ALA A 1 93 ? -10.050 -3.560 -5.453 1.00 65.62 93 ALA A CA 1
ATOM 745 C C . ALA A 1 93 ? -9.566 -4.431 -4.268 1.00 65.62 93 ALA A C 1
ATOM 747 O O . ALA A 1 93 ? -8.765 -3.957 -3.457 1.00 65.62 93 ALA A O 1
ATOM 748 N N . GLY A 1 94 ? -10.082 -5.657 -4.105 1.00 75.75 94 GLY A N 1
ATOM 749 C CA . GLY A 1 94 ? -9.702 -6.589 -3.035 1.00 75.75 94 GLY A CA 1
ATOM 750 C C . GLY A 1 94 ? -8.481 -7.444 -3.380 1.00 75.75 94 GLY A C 1
ATOM 751 O O . GLY A 1 94 ? -7.533 -7.499 -2.596 1.00 75.75 94 GLY A O 1
ATOM 752 N N . GLY A 1 95 ? -8.481 -8.070 -4.561 1.00 84.81 95 GLY A N 1
ATOM 753 C CA . GLY A 1 95 ? -7.343 -8.828 -5.096 1.00 84.81 95 GLY A CA 1
ATOM 754 C C . GLY A 1 95 ? -6.022 -8.051 -5.060 1.00 84.81 95 GLY A C 1
ATOM 755 O O . GLY A 1 95 ? -5.104 -8.487 -4.367 1.00 84.81 95 GLY A O 1
ATOM 756 N N . PRO A 1 96 ? -5.945 -6.850 -5.662 1.00 88.81 96 PRO A N 1
ATOM 757 C CA . PRO A 1 96 ? -4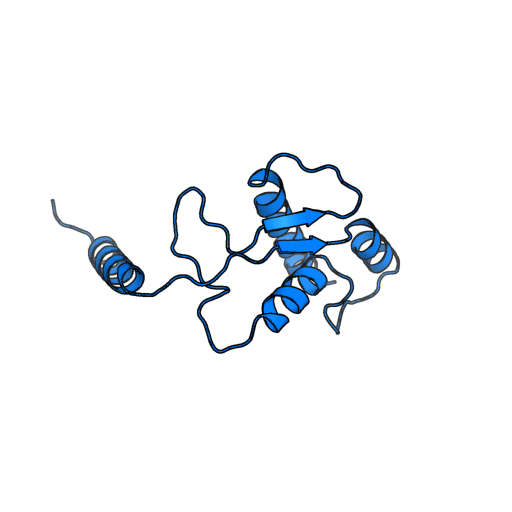.707 -6.075 -5.728 1.00 88.81 96 PRO A CA 1
ATOM 758 C C . PRO A 1 96 ? -4.113 -5.717 -4.367 1.00 88.81 96 PRO A C 1
ATOM 760 O O . PRO A 1 96 ? -2.895 -5.668 -4.226 1.00 88.81 96 PRO A O 1
ATOM 763 N N . PHE A 1 97 ? -4.958 -5.477 -3.359 1.00 89.56 97 PHE A N 1
ATOM 764 C CA . PHE A 1 97 ? -4.494 -5.188 -2.003 1.00 89.56 97 PHE A CA 1
ATOM 765 C C . PHE A 1 97 ? -3.852 -6.415 -1.344 1.00 89.56 97 PHE A C 1
ATOM 767 O O . PHE A 1 97 ? -2.834 -6.299 -0.670 1.00 89.56 97 PHE A O 1
ATOM 774 N N . ARG A 1 98 ? -4.422 -7.609 -1.536 1.00 89.19 98 ARG A N 1
ATOM 775 C CA . ARG A 1 98 ? -3.805 -8.842 -1.024 1.00 89.19 98 ARG A CA 1
ATOM 776 C C . ARG A 1 98 ? -2.491 -9.127 -1.742 1.00 89.19 98 ARG A C 1
ATOM 778 O O . ARG A 1 98 ? -1.497 -9.401 -1.079 1.00 89.19 98 ARG A O 1
ATOM 785 N N . ASP A 1 99 ? -2.474 -8.956 -3.060 1.00 90.62 99 ASP A N 1
ATOM 786 C CA . ASP A 1 99 ? -1.265 -9.117 -3.866 1.00 90.62 99 ASP A CA 1
ATOM 787 C C . ASP A 1 99 ? -0.162 -8.153 -3.421 1.00 90.62 99 ASP A C 1
ATOM 789 O O . ASP A 1 99 ? 1.009 -8.523 -3.363 1.00 90.62 99 ASP A O 1
ATOM 793 N N . SER A 1 100 ? -0.502 -6.908 -3.079 1.00 91.44 100 SER A N 1
ATOM 794 C CA . SER A 1 100 ? 0.491 -5.944 -2.608 1.00 91.44 100 SER A CA 1
ATOM 795 C C . SER A 1 100 ? 1.078 -6.312 -1.254 1.00 91.44 100 SER A C 1
ATOM 797 O O . SER A 1 100 ? 2.277 -6.132 -1.066 1.00 91.44 100 SER A O 1
ATOM 799 N N . LEU A 1 101 ? 0.285 -6.879 -0.338 1.00 90.81 101 LEU A N 1
ATOM 800 C CA . LEU A 1 101 ? 0.806 -7.414 0.922 1.00 90.81 101 LEU A CA 1
ATOM 801 C C . LEU A 1 101 ? 1.755 -8.592 0.684 1.00 90.81 101 LEU A C 1
ATOM 803 O O . LEU A 1 101 ? 2.820 -8.632 1.293 1.00 90.81 101 LEU A O 1
ATOM 807 N N . THR A 1 102 ? 1.416 -9.508 -0.229 1.00 91.75 102 THR A N 1
ATOM 808 C CA . THR A 1 102 ? 2.308 -10.613 -0.611 1.00 91.75 102 THR A CA 1
ATOM 809 C C . THR A 1 102 ? 3.630 -10.099 -1.178 1.00 91.75 102 THR A C 1
ATOM 811 O O . THR A 1 102 ? 4.684 -10.575 -0.767 1.00 91.75 102 THR A O 1
ATOM 814 N N . ASN A 1 103 ? 3.591 -9.098 -2.062 1.00 89.44 103 ASN A N 1
ATOM 815 C CA . ASN A 1 103 ? 4.804 -8.493 -2.618 1.00 89.44 103 ASN A CA 1
ATOM 816 C C . ASN A 1 103 ? 5.658 -7.810 -1.541 1.00 89.44 103 ASN A C 1
ATOM 818 O O . ASN A 1 103 ? 6.866 -8.002 -1.524 1.00 89.44 103 ASN A O 1
ATOM 822 N N . ILE A 1 104 ? 5.039 -7.063 -0.618 1.00 90.50 104 ILE A N 1
ATOM 823 C CA . ILE A 1 104 ? 5.758 -6.424 0.495 1.00 90.50 104 ILE A CA 1
ATOM 824 C C . ILE A 1 104 ? 6.475 -7.472 1.352 1.00 90.50 104 ILE A C 1
ATOM 826 O O . ILE A 1 104 ? 7.645 -7.293 1.672 1.00 90.50 104 ILE A O 1
ATOM 830 N N . VAL A 1 105 ? 5.787 -8.555 1.729 1.00 89.62 105 VAL A N 1
ATOM 831 C CA . VAL A 1 105 ? 6.388 -9.613 2.555 1.00 89.62 105 VAL A CA 1
ATOM 832 C C . VAL A 1 105 ? 7.543 -10.280 1.815 1.00 89.62 105 VAL A C 1
ATOM 834 O O . VAL A 1 105 ? 8.612 -10.429 2.394 1.00 89.62 105 VAL A O 1
ATOM 837 N N . ALA A 1 106 ? 7.361 -10.607 0.533 1.00 87.12 106 ALA A N 1
ATOM 838 C CA . ALA A 1 106 ? 8.417 -11.200 -0.280 1.00 87.12 106 ALA A CA 1
ATOM 839 C C . ALA A 1 106 ? 9.662 -10.299 -0.362 1.00 87.12 106 ALA A C 1
ATOM 841 O O . ALA A 1 106 ? 10.774 -10.786 -0.185 1.00 87.12 106 ALA A O 1
ATOM 842 N N . GLU A 1 107 ? 9.486 -8.989 -0.562 1.00 85.56 107 GLU A N 1
ATOM 843 C CA . GLU A 1 107 ? 10.594 -8.025 -0.561 1.00 85.56 107 GLU A CA 1
ATOM 844 C C . GLU A 1 107 ? 11.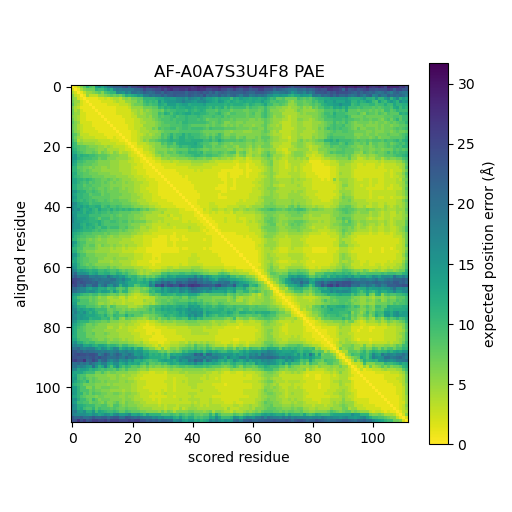287 -7.977 0.813 1.00 85.56 107 GLU A C 1
ATOM 846 O O . GLU A 1 107 ? 12.505 -8.120 0.894 1.00 85.56 107 GLU A O 1
ATOM 851 N N . MET A 1 108 ? 10.523 -7.876 1.909 1.00 81.19 108 MET A N 1
ATOM 852 C CA . MET A 1 108 ? 11.074 -7.827 3.272 1.00 81.19 108 MET A CA 1
ATOM 853 C C . MET A 1 108 ? 11.828 -9.104 3.675 1.00 81.19 108 MET A C 1
ATOM 855 O O . MET A 1 108 ? 12.816 -9.020 4.404 1.00 81.19 108 MET A O 1
ATOM 859 N N . GLU A 1 109 ? 11.365 -10.274 3.235 1.00 84.50 109 GLU A 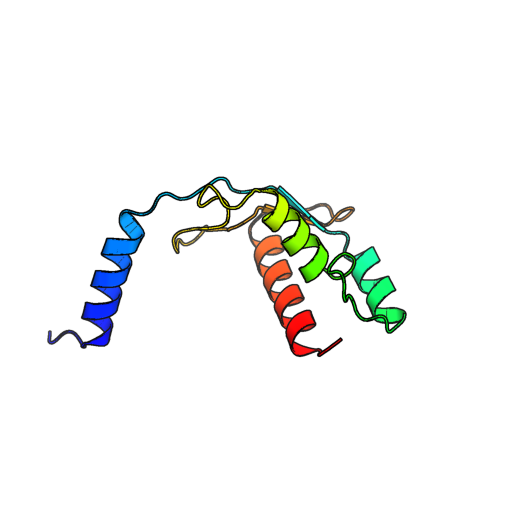N 1
ATOM 860 C CA . GLU A 1 109 ? 11.997 -11.566 3.530 1.00 84.50 109 GLU A CA 1
ATOM 861 C C . GLU A 1 109 ? 13.196 -11.862 2.625 1.00 84.50 109 GLU A C 1
ATOM 863 O O . GLU A 1 109 ? 14.089 -12.610 3.024 1.00 84.50 109 GLU A O 1
ATOM 868 N N . SER A 1 110 ? 13.246 -11.274 1.426 1.00 72.12 110 SER A N 1
ATOM 869 C CA . SER A 1 110 ? 14.326 -11.527 0.469 1.00 72.12 110 SER A CA 1
ATOM 870 C C . SER A 1 110 ? 15.678 -10.957 0.908 1.00 72.12 110 SER A C 1
ATOM 872 O O . SER A 1 110 ? 16.712 -11.462 0.477 1.00 72.12 110 SER A O 1
ATOM 874 N N . GLY A 1 111 ? 15.691 -9.953 1.794 1.00 58.00 111 GLY A N 1
ATOM 875 C CA . GLY A 1 111 ? 16.919 -9.297 2.255 1.00 58.00 111 GLY A CA 1
ATOM 876 C C . GLY A 1 111 ? 17.600 -8.410 1.202 1.00 58.00 111 GLY A C 1
ATOM 877 O O . GLY A 1 111 ? 18.714 -7.949 1.461 1.00 58.00 111 GLY A O 1
ATOM 878 N N . TYR A 1 112 ? 16.937 -8.167 0.062 1.00 47.75 112 TYR A N 1
ATOM 879 C CA . TYR A 1 112 ? 17.379 -7.325 -1.054 1.00 47.75 112 TYR A CA 1
ATOM 880 C C . TYR A 1 112 ? 16.355 -6.221 -1.351 1.00 47.75 112 TYR A C 1
ATOM 882 O O . TYR A 1 112 ? 15.141 -6.523 -1.363 1.00 47.75 112 TYR A O 1
#

Nearest PDB structures (foldseek):
  3g1n-assembly2_B  TM=6.466E-01  e=9.984E-02  Homo sapiens

Organism: NCBI:txid141414

Radius of gyration: 17.39 Å; Cα contacts (8 Å, |Δi|>4): 122; chains: 1; bounding box: 39×35×48 Å

Mean predicted aligned error: 7.01 Å